Protein AF-A0A6J6KQY5-F1 (afdb_monomer_lite)

pLDDT: mean 76.68, std 14.37, range [49.94, 96.69]

Foldseek 3Di:
DVLLVQQVQADCDPDPPPVGHHHDLVNLLVVLVPDDDDPPDPSVVVSVVSVVVVVVVVVVVVVVVVVVVVVVVVPPD

Organism: NCBI:txid449393

Sequence (77 aa):
MVVLLVAGAGSPQLNFNPFEGIQTMTAYIASRATGEIAVGSIVYDTIFAVGALLFTITLAMNMLAIRFVNRFREVYD

Radius of gyration: 17.44 Å; chains: 1; bounding box: 45×24×46 Å

Secondary structure (DSSP, 8-state):
-HHHHHHTTS-SS----TTSPPPPHHHHHHHHTTS---TTSHHHHHHHHHHHHHHHHHHHHHHHHHHHHHHHHTT--

Structure (mmCIF, N/CA/C/O backbone):
data_AF-A0A6J6KQY5-F1
#
_entry.id   AF-A0A6J6KQY5-F1
#
loop_
_atom_site.group_PDB
_atom_site.id
_atom_site.type_symbol
_atom_site.label_atom_id
_atom_site.label_alt_id
_atom_site.label_comp_id
_atom_site.label_asym_id
_atom_site.label_entity_id
_atom_site.label_seq_id
_atom_site.pdbx_PDB_ins_code
_atom_site.Cartn_x
_atom_site.Cartn_y
_atom_site.Cartn_z
_atom_site.occupancy
_atom_site.B_iso_or_equiv
_atom_site.auth_seq_id
_atom_site.auth_comp_id
_atom_site.auth_asym_id
_atom_site.auth_atom_id
_atom_site.pdbx_PDB_model_num
ATOM 1 N N . MET A 1 1 ? 10.198 11.791 2.646 1.00 56.34 1 MET A N 1
ATOM 2 C CA . MET A 1 1 ? 10.695 10.488 2.145 1.00 56.34 1 MET A CA 1
ATOM 3 C C . MET A 1 1 ? 10.919 9.481 3.288 1.00 56.34 1 MET A C 1
ATOM 5 O O . MET A 1 1 ? 11.943 8.822 3.321 1.00 56.34 1 MET A O 1
ATOM 9 N N . VAL A 1 2 ? 9.973 9.325 4.228 1.00 54.34 2 VAL A N 1
ATOM 10 C CA . VAL A 1 2 ? 10.176 8.455 5.412 1.00 54.34 2 VAL A CA 1
ATOM 11 C C . VAL A 1 2 ? 9.976 6.974 5.070 1.00 54.34 2 VAL A C 1
ATOM 13 O O . VAL A 1 2 ? 10.808 6.142 5.400 1.00 54.34 2 VAL A O 1
ATOM 16 N N . VAL A 1 3 ? 8.918 6.649 4.322 1.00 53.44 3 VAL A N 1
ATOM 17 C CA . VAL A 1 3 ? 8.576 5.257 3.967 1.00 53.44 3 VAL A CA 1
ATOM 18 C C . VAL A 1 3 ? 9.598 4.636 3.006 1.00 53.44 3 VAL A C 1
ATOM 20 O O . VAL A 1 3 ? 9.933 3.465 3.137 1.00 53.44 3 VAL A O 1
ATOM 23 N N . LEU A 1 4 ? 10.145 5.437 2.086 1.00 53.25 4 LEU A N 1
ATOM 24 C CA . LEU A 1 4 ? 11.220 5.027 1.175 1.00 53.25 4 LEU A CA 1
ATOM 25 C C . LEU A 1 4 ? 12.503 4.645 1.921 1.00 53.25 4 LEU A C 1
ATOM 27 O O . LEU A 1 4 ? 13.153 3.679 1.548 1.00 53.25 4 LEU A O 1
ATOM 31 N N . LEU A 1 5 ? 12.850 5.384 2.977 1.00 54.28 5 LEU A N 1
ATOM 32 C CA . LEU A 1 5 ? 14.070 5.144 3.746 1.00 54.28 5 LEU A CA 1
ATOM 33 C C . LEU A 1 5 ? 13.952 3.896 4.635 1.00 54.28 5 LEU A C 1
ATOM 35 O O . LEU A 1 5 ? 14.925 3.177 4.821 1.00 54.28 5 LEU A O 1
ATOM 39 N N . VAL A 1 6 ? 12.749 3.632 5.155 1.00 52.09 6 VAL A N 1
ATOM 40 C CA . VAL A 1 6 ? 12.468 2.518 6.077 1.00 52.09 6 VAL A CA 1
ATOM 41 C C . VAL A 1 6 ? 12.249 1.193 5.337 1.00 52.09 6 VAL A C 1
ATOM 43 O O . VAL A 1 6 ? 12.686 0.151 5.811 1.00 52.09 6 VAL A O 1
ATOM 46 N N . ALA A 1 7 ? 11.603 1.216 4.168 1.00 52.47 7 ALA A N 1
ATOM 47 C CA . ALA A 1 7 ? 11.276 0.008 3.401 1.00 52.47 7 ALA A CA 1
ATOM 48 C C . ALA A 1 7 ? 12.157 -0.202 2.152 1.00 52.47 7 ALA A C 1
ATOM 50 O O . ALA A 1 7 ? 12.086 -1.252 1.517 1.00 52.47 7 ALA A O 1
ATOM 51 N N . GLY A 1 8 ? 12.993 0.776 1.786 1.00 49.94 8 GLY A N 1
ATOM 52 C CA . GLY A 1 8 ? 13.878 0.715 0.616 1.00 49.94 8 GLY A CA 1
ATOM 53 C C . GLY A 1 8 ? 15.116 -0.170 0.780 1.00 49.94 8 GLY A C 1
ATOM 54 O O . GLY A 1 8 ? 15.787 -0.438 -0.210 1.00 49.94 8 GLY A O 1
ATOM 55 N N . ALA A 1 9 ? 15.409 -0.646 1.994 1.00 51.06 9 ALA A N 1
ATOM 56 C CA . ALA A 1 9 ? 16.503 -1.587 2.262 1.00 51.06 9 ALA A CA 1
ATOM 57 C C . ALA A 1 9 ? 16.051 -3.061 2.294 1.00 51.06 9 ALA A C 1
ATOM 59 O O . ALA A 1 9 ? 16.884 -3.956 2.415 1.00 51.06 9 ALA A O 1
ATOM 60 N N . GLY A 1 10 ? 14.741 -3.314 2.209 1.00 55.78 10 GLY A N 1
ATOM 61 C CA . GLY A 1 10 ? 14.178 -4.656 2.249 1.00 55.78 10 GLY A CA 1
ATOM 62 C C . GLY A 1 10 ? 14.143 -5.306 0.876 1.00 55.78 10 GLY A C 1
ATOM 63 O O . GLY A 1 10 ? 13.706 -4.691 -0.100 1.00 55.78 10 GLY A O 1
ATOM 64 N N . SER A 1 11 ? 14.570 -6.562 0.788 1.00 58.97 11 SER A N 1
ATOM 65 C CA . SER A 1 11 ? 14.284 -7.382 -0.385 1.00 58.97 11 SER A CA 1
ATOM 66 C C . SER A 1 11 ? 12.754 -7.510 -0.551 1.00 58.97 11 SER A C 1
ATOM 68 O O . SER A 1 11 ? 12.011 -7.480 0.432 1.00 58.97 11 SER A O 1
ATOM 70 N N . PRO A 1 12 ? 12.228 -7.674 -1.780 1.00 59.59 12 PRO A N 1
ATOM 71 C CA . PRO A 1 12 ? 10.803 -7.946 -2.009 1.00 59.59 12 PRO A CA 1
ATOM 72 C C . PRO A 1 12 ? 10.388 -9.358 -1.543 1.00 59.59 12 PRO A C 1
ATOM 74 O O . PRO A 1 12 ? 9.319 -9.847 -1.903 1.00 59.59 12 PRO A O 1
ATOM 77 N N . GLN A 1 13 ? 11.251 -10.043 -0.788 1.00 64.56 13 GLN A N 1
ATOM 78 C CA . GLN A 1 13 ? 10.996 -11.366 -0.249 1.00 64.56 13 GLN A CA 1
ATOM 79 C C . GLN A 1 13 ? 10.165 -11.224 1.023 1.00 64.56 13 GLN A C 1
ATOM 81 O O . GLN A 1 13 ? 10.483 -10.431 1.909 1.00 64.56 13 GLN A O 1
ATOM 86 N N . LEU A 1 14 ? 9.091 -12.007 1.111 1.00 62.75 14 LEU A N 1
ATOM 87 C CA . LEU A 1 14 ? 8.321 -12.138 2.340 1.00 62.75 14 LEU A CA 1
ATOM 88 C C . LEU A 1 14 ? 9.174 -12.908 3.349 1.00 62.75 14 LEU A C 1
ATOM 90 O O . LEU A 1 14 ? 9.163 -14.137 3.365 1.00 62.75 14 LEU A O 1
ATOM 94 N N . ASN A 1 15 ? 9.950 -12.181 4.150 1.00 65.62 15 ASN A N 1
ATOM 95 C CA . ASN A 1 15 ? 10.667 -12.757 5.273 1.00 65.62 15 ASN A CA 1
ATOM 96 C C . ASN A 1 15 ? 9.859 -12.550 6.560 1.00 65.62 15 ASN A C 1
ATOM 98 O O . ASN A 1 15 ? 9.318 -11.476 6.801 1.00 65.62 15 ASN A O 1
ATOM 102 N N . PHE A 1 16 ? 9.767 -13.590 7.386 1.00 71.00 16 PHE A N 1
ATOM 103 C CA . PHE A 1 16 ? 9.117 -13.533 8.699 1.00 71.00 16 PHE A CA 1
ATOM 104 C C . PHE A 1 16 ? 10.076 -13.080 9.809 1.00 71.00 16 PHE A C 1
ATOM 106 O O . PHE A 1 16 ? 9.667 -12.961 10.962 1.00 71.00 16 PHE A O 1
ATOM 113 N N . ASN A 1 17 ? 11.346 -12.841 9.476 1.00 71.44 17 ASN A N 1
ATOM 114 C CA . ASN A 1 17 ? 12.344 -12.325 10.399 1.00 71.44 17 ASN A CA 1
ATOM 115 C C . ASN A 1 17 ? 12.119 -10.816 10.655 1.00 71.44 17 ASN A C 1
ATOM 117 O O . ASN A 1 17 ? 12.355 -10.018 9.750 1.00 71.44 17 ASN A O 1
ATOM 121 N N . PRO A 1 18 ? 11.711 -10.387 11.866 1.00 67.00 18 PRO A N 1
ATOM 122 C CA . PRO A 1 18 ? 11.417 -8.980 12.168 1.00 67.00 18 PRO A CA 1
ATOM 123 C C . PRO A 1 18 ? 12.658 -8.072 12.162 1.00 67.00 18 PRO A C 1
ATOM 125 O O . PRO A 1 18 ? 12.519 -6.852 12.212 1.00 67.00 18 PRO A O 1
ATOM 128 N N . PHE A 1 19 ? 13.864 -8.649 12.119 1.00 73.38 19 PHE A N 1
ATOM 129 C CA . PHE A 1 19 ? 15.121 -7.910 11.978 1.00 73.38 19 PHE A CA 1
ATOM 130 C C . PHE A 1 19 ? 15.481 -7.603 10.519 1.00 73.38 19 PHE A C 1
ATOM 132 O O . PHE A 1 19 ? 16.396 -6.820 10.271 1.00 73.38 19 PHE A O 1
ATOM 139 N N . GLU A 1 20 ? 14.771 -8.193 9.556 1.00 67.31 20 GLU A N 1
ATOM 140 C CA . GLU A 1 20 ? 14.947 -7.915 8.136 1.00 67.31 20 GLU A CA 1
ATOM 141 C C . GLU A 1 20 ? 13.827 -6.999 7.639 1.00 67.31 20 GLU A C 1
ATOM 143 O O . GLU A 1 20 ? 12.641 -7.235 7.868 1.00 67.31 20 GLU A O 1
ATOM 148 N N . GLY A 1 21 ? 14.210 -5.913 6.967 1.00 66.69 21 GLY A N 1
ATOM 149 C CA . GLY A 1 21 ? 13.247 -4.987 6.384 1.00 66.69 21 GLY A CA 1
ATOM 150 C C . GLY A 1 21 ? 12.462 -5.661 5.261 1.00 66.69 21 GLY A C 1
ATOM 151 O O . GLY A 1 21 ? 13.046 -6.304 4.394 1.00 66.69 21 GLY A O 1
ATOM 152 N N . ILE A 1 22 ? 11.144 -5.467 5.244 1.00 73.75 22 ILE A N 1
ATOM 153 C CA . ILE A 1 22 ? 10.277 -5.891 4.140 1.00 73.75 22 ILE A CA 1
ATOM 154 C C . ILE A 1 22 ? 9.956 -4.668 3.286 1.00 73.75 22 ILE A C 1
ATOM 156 O O . ILE A 1 22 ? 9.603 -3.603 3.804 1.00 73.75 22 ILE A O 1
ATOM 160 N N . GLN A 1 23 ? 10.037 -4.821 1.966 1.00 80.31 23 GLN A N 1
ATOM 161 C CA . GLN A 1 23 ? 9.593 -3.773 1.058 1.00 80.31 23 GLN A CA 1
ATOM 162 C C . GLN A 1 23 ? 8.066 -3.637 1.088 1.00 80.31 23 GLN A C 1
ATOM 164 O O . GLN A 1 23 ? 7.326 -4.569 0.775 1.00 80.31 23 GLN A O 1
ATOM 169 N N . THR A 1 24 ? 7.577 -2.446 1.426 1.00 84.31 24 THR A N 1
ATOM 170 C CA . THR A 1 24 ? 6.144 -2.144 1.404 1.00 84.31 24 THR A CA 1
ATOM 171 C C . THR A 1 24 ? 5.670 -1.821 -0.013 1.00 84.31 24 THR A C 1
ATOM 173 O O . THR A 1 24 ? 6.419 -1.274 -0.824 1.00 84.31 24 THR A O 1
ATOM 176 N N . MET A 1 25 ? 4.388 -2.079 -0.303 1.00 84.56 25 MET A N 1
ATOM 177 C CA . MET A 1 25 ? 3.770 -1.720 -1.592 1.00 84.56 25 MET A CA 1
ATOM 178 C C . MET A 1 25 ? 3.912 -0.221 -1.912 1.00 84.56 25 MET A C 1
ATOM 180 O O . MET A 1 25 ? 4.156 0.153 -3.055 1.00 84.56 25 MET A O 1
ATOM 184 N N . THR A 1 26 ? 3.826 0.648 -0.901 1.00 85.12 26 THR A N 1
ATOM 185 C CA . THR A 1 26 ? 4.012 2.099 -1.060 1.00 85.12 26 THR A CA 1
ATOM 186 C C . THR A 1 26 ? 5.456 2.478 -1.391 1.00 85.12 26 THR A C 1
ATOM 188 O O . THR A 1 26 ? 5.671 3.338 -2.244 1.00 85.12 26 THR A O 1
ATOM 191 N N . ALA A 1 27 ? 6.450 1.835 -0.769 1.00 82.31 27 ALA A N 1
ATOM 192 C CA . ALA A 1 27 ? 7.858 2.052 -1.099 1.00 82.31 27 ALA A CA 1
ATOM 193 C C . ALA A 1 27 ? 8.229 1.481 -2.474 1.00 82.31 27 ALA A C 1
ATOM 195 O O . ALA A 1 27 ? 8.991 2.110 -3.208 1.00 82.31 27 ALA A O 1
ATOM 196 N N . TYR A 1 28 ? 7.644 0.343 -2.862 1.00 83.56 28 TYR A N 1
ATOM 197 C CA . TYR A 1 28 ? 7.762 -0.196 -4.216 1.00 83.56 28 TYR A CA 1
ATOM 198 C C . TYR A 1 28 ? 7.273 0.822 -5.254 1.00 83.56 28 TYR A C 1
ATOM 200 O O . TYR A 1 28 ? 8.031 1.194 -6.143 1.00 83.56 28 TYR A O 1
ATOM 208 N N . ILE A 1 29 ? 6.056 1.355 -5.098 1.00 84.88 29 ILE A N 1
ATOM 209 C CA . ILE A 1 29 ? 5.509 2.365 -6.019 1.00 84.88 29 ILE A CA 1
ATOM 210 C C . ILE A 1 29 ? 6.412 3.603 -6.065 1.00 84.88 29 ILE A C 1
ATOM 212 O O . ILE A 1 29 ? 6.798 4.046 -7.142 1.00 84.88 29 ILE A O 1
ATOM 216 N N . ALA A 1 30 ? 6.786 4.146 -4.905 1.00 81.69 30 ALA A N 1
ATOM 217 C CA . ALA A 1 30 ? 7.553 5.384 -4.832 1.00 81.69 30 ALA A CA 1
ATOM 218 C C . ALA A 1 30 ? 8.986 5.249 -5.381 1.00 81.69 30 ALA A C 1
ATOM 220 O O . ALA A 1 30 ? 9.475 6.191 -5.992 1.00 81.69 30 ALA A O 1
ATOM 221 N N . SER A 1 31 ? 9.647 4.097 -5.208 1.00 79.94 31 SER A N 1
ATOM 222 C CA . SER A 1 31 ? 10.995 3.848 -5.759 1.00 79.94 31 SER A CA 1
ATOM 223 C C . SER A 1 31 ? 11.003 3.659 -7.277 1.00 79.94 31 SER A C 1
ATOM 225 O O . SER A 1 31 ? 12.024 3.859 -7.927 1.00 79.94 31 SER A O 1
ATOM 227 N N . ARG A 1 32 ? 9.866 3.257 -7.849 1.00 79.00 32 ARG A N 1
ATOM 228 C CA . ARG A 1 32 ? 9.709 2.984 -9.279 1.00 79.00 32 ARG A CA 1
ATOM 229 C C . ARG A 1 32 ? 9.120 4.182 -10.031 1.00 79.00 32 ARG A C 1
ATOM 231 O O . ARG A 1 32 ? 9.483 4.429 -11.175 1.00 79.00 32 ARG A O 1
ATOM 238 N N . ALA A 1 33 ? 8.297 4.995 -9.374 1.00 74.94 33 ALA A N 1
ATOM 239 C CA . ALA A 1 33 ? 7.718 6.209 -9.949 1.00 74.94 33 ALA A CA 1
ATOM 240 C C . ALA A 1 33 ? 8.742 7.333 -10.222 1.00 74.94 33 ALA A C 1
ATOM 242 O O . ALA A 1 33 ? 8.418 8.280 -10.932 1.00 74.94 33 ALA A O 1
ATOM 243 N N . THR A 1 34 ? 9.968 7.250 -9.690 1.00 73.81 34 THR A N 1
ATOM 244 C CA . THR A 1 34 ? 10.998 8.301 -9.806 1.00 73.81 34 THR A CA 1
ATOM 245 C C . THR A 1 34 ? 11.753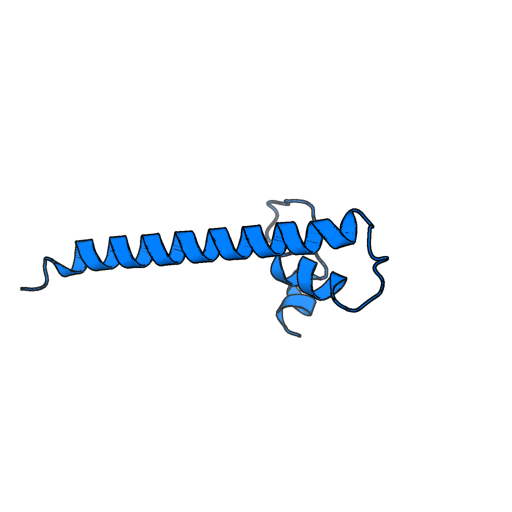 8.349 -11.141 1.00 73.81 34 THR A C 1
ATOM 247 O O . THR A 1 34 ? 12.595 9.227 -11.294 1.00 73.81 34 THR A O 1
ATOM 250 N N . GLY A 1 35 ? 11.424 7.506 -12.131 1.00 60.66 35 GLY A N 1
ATOM 251 C CA . GLY A 1 35 ? 11.583 7.924 -13.536 1.00 60.66 35 GLY A CA 1
ATOM 252 C C . GLY A 1 35 ? 12.474 7.111 -14.482 1.00 60.66 35 GLY A C 1
ATOM 253 O O . GLY A 1 35 ? 12.669 7.562 -15.604 1.00 60.66 35 GLY A O 1
ATOM 254 N N . GLU A 1 36 ? 12.960 5.919 -14.126 1.00 66.75 36 GLU A N 1
ATOM 255 C CA . GLU A 1 36 ? 13.737 5.064 -15.056 1.00 66.75 36 GLU A CA 1
ATOM 256 C C . GLU A 1 36 ? 12.960 3.824 -15.518 1.00 66.75 36 GLU A C 1
ATOM 258 O O . GLU A 1 36 ? 13.429 2.690 -15.415 1.00 66.75 36 GLU A O 1
ATOM 263 N N . ILE A 1 37 ? 11.727 4.009 -15.996 1.00 72.25 37 ILE A N 1
ATOM 264 C CA . ILE A 1 37 ? 10.899 2.885 -16.448 1.00 72.25 37 ILE A CA 1
ATOM 265 C C . ILE A 1 37 ? 10.389 3.158 -17.850 1.00 72.25 37 ILE A C 1
ATOM 267 O O . ILE A 1 37 ? 9.639 4.104 -18.081 1.00 72.25 37 ILE A O 1
ATOM 271 N N . ALA A 1 38 ? 10.791 2.298 -18.786 1.00 76.75 38 ALA A N 1
ATOM 272 C CA . ALA A 1 38 ? 10.276 2.331 -20.142 1.00 76.75 38 ALA A CA 1
ATOM 273 C C . ALA A 1 38 ? 8.761 2.080 -20.129 1.00 76.75 38 ALA A C 1
ATOM 275 O O . ALA A 1 38 ? 8.282 1.085 -19.568 1.00 76.75 38 ALA A O 1
ATOM 276 N N . VAL A 1 39 ? 8.017 2.990 -20.758 1.00 74.62 39 VAL A N 1
ATOM 277 C CA . VAL A 1 39 ? 6.577 2.840 -20.993 1.00 74.62 39 VAL A CA 1
ATOM 278 C C . VAL A 1 39 ? 6.359 1.592 -21.854 1.00 74.62 39 VAL A C 1
ATOM 280 O O . VAL A 1 39 ? 7.049 1.404 -22.854 1.00 74.62 39 VAL A O 1
ATOM 283 N N . GLY A 1 40 ? 5.437 0.720 -21.441 1.00 78.81 40 GLY A N 1
ATOM 284 C CA . GLY A 1 40 ? 5.204 -0.584 -22.078 1.00 78.81 40 GLY A CA 1
ATOM 285 C C . GLY A 1 40 ? 6.066 -1.730 -21.534 1.00 78.81 40 GLY A C 1
ATOM 286 O O . GLY A 1 40 ? 6.013 -2.840 -22.058 1.00 78.81 40 GLY A O 1
ATOM 287 N N . SER A 1 41 ? 6.863 -1.492 -20.486 1.00 83.94 41 SER A N 1
ATOM 288 C CA . SER A 1 41 ? 7.516 -2.573 -19.744 1.00 83.94 41 SER A CA 1
ATOM 289 C C . SER A 1 41 ? 6.567 -3.196 -18.718 1.00 83.94 41 SER A C 1
ATOM 291 O O . SER A 1 41 ? 5.739 -2.515 -18.118 1.00 83.94 41 SER A O 1
ATOM 293 N N . ILE A 1 42 ? 6.768 -4.482 -18.423 1.00 83.75 42 ILE A N 1
ATOM 294 C CA . ILE A 1 42 ? 6.018 -5.208 -17.380 1.00 83.75 42 ILE A CA 1
ATOM 295 C C . ILE A 1 42 ? 6.089 -4.470 -16.034 1.00 83.75 42 ILE A C 1
ATOM 297 O O . ILE A 1 42 ? 5.129 -4.448 -15.266 1.00 83.75 42 ILE A O 1
ATOM 301 N N . VAL A 1 43 ? 7.226 -3.831 -15.744 1.00 82.38 43 VAL A N 1
ATOM 302 C CA . VAL A 1 43 ? 7.435 -3.077 -14.504 1.00 82.38 43 VAL A CA 1
ATOM 303 C C . VAL A 1 43 ? 6.535 -1.844 -14.440 1.00 82.38 43 VAL A C 1
ATOM 305 O O . VAL A 1 43 ? 6.004 -1.554 -13.371 1.00 82.38 43 VAL A O 1
ATOM 308 N N . TYR A 1 44 ? 6.333 -1.148 -15.561 1.00 85.69 44 TYR A N 1
ATOM 309 C CA . TYR A 1 44 ? 5.429 -0.001 -15.643 1.00 85.69 44 TYR A CA 1
ATOM 310 C C . TYR A 1 44 ? 3.996 -0.412 -15.284 1.00 85.69 44 TYR A C 1
ATOM 312 O O . TYR A 1 44 ? 3.406 0.157 -14.368 1.00 85.69 44 TYR A O 1
ATOM 320 N N . ASP A 1 45 ? 3.485 -1.472 -15.914 1.00 86.94 45 ASP A N 1
ATOM 321 C CA . ASP A 1 45 ? 2.122 -1.968 -15.680 1.00 86.94 45 ASP A CA 1
ATOM 322 C C . ASP A 1 45 ? 1.936 -2.497 -14.249 1.00 86.94 45 ASP A C 1
ATOM 324 O O . ASP A 1 45 ? 0.888 -2.311 -13.623 1.00 86.94 45 ASP A O 1
ATOM 328 N N . THR A 1 46 ? 2.987 -3.097 -13.682 1.00 87.81 46 THR A N 1
ATOM 329 C CA . THR A 1 46 ? 2.965 -3.625 -12.312 1.00 87.81 46 THR A CA 1
ATOM 330 C C . THR A 1 46 ? 2.757 -2.518 -11.275 1.00 87.81 46 THR A C 1
ATOM 332 O O . THR A 1 46 ? 2.080 -2.748 -10.275 1.00 87.81 46 THR A O 1
ATOM 335 N N . ILE A 1 47 ? 3.265 -1.301 -11.495 1.00 87.25 47 ILE A N 1
ATOM 336 C CA . ILE A 1 47 ? 3.057 -0.177 -10.562 1.00 87.25 47 ILE A CA 1
ATOM 337 C C . ILE A 1 47 ? 1.574 0.180 -10.468 1.00 87.25 47 ILE A C 1
ATOM 339 O O . ILE A 1 47 ? 1.059 0.375 -9.365 1.00 87.25 47 ILE A O 1
ATOM 343 N N . PHE A 1 48 ? 0.874 0.216 -11.605 1.00 88.00 48 PHE A N 1
ATOM 344 C CA . PHE A 1 48 ? -0.565 0.477 -11.635 1.00 88.00 48 PHE A CA 1
ATOM 345 C C . PHE A 1 48 ? -1.357 -0.659 -10.990 1.00 88.00 48 PHE A C 1
ATOM 347 O O . PHE A 1 48 ? -2.257 -0.391 -10.194 1.00 88.00 48 PHE A O 1
ATOM 354 N N . ALA A 1 49 ? -0.992 -1.915 -11.258 1.00 91.25 49 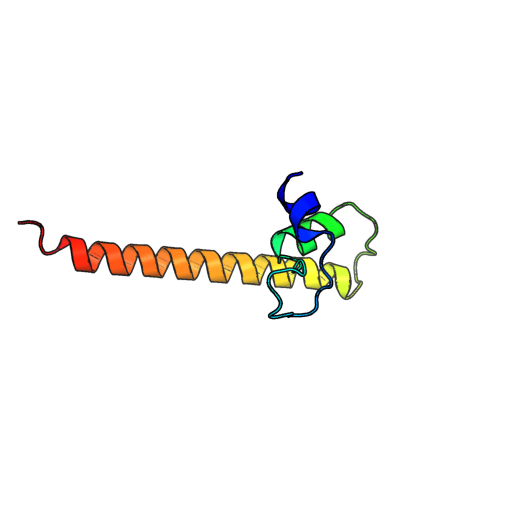ALA A N 1
ATOM 355 C CA . ALA A 1 49 ? -1.626 -3.074 -10.633 1.00 91.25 49 ALA A CA 1
ATOM 356 C C . ALA A 1 49 ? -1.461 -3.071 -9.100 1.00 91.25 49 ALA A C 1
ATOM 358 O O . ALA A 1 49 ? -2.438 -3.242 -8.371 1.00 91.25 49 ALA A O 1
ATOM 359 N N . VAL A 1 50 ? -0.247 -2.812 -8.598 1.00 90.25 50 VAL A N 1
ATOM 360 C CA . VAL A 1 50 ? 0.038 -2.723 -7.154 1.00 90.25 50 VAL A CA 1
ATOM 361 C C . VAL A 1 50 ? -0.679 -1.526 -6.524 1.00 90.25 50 VAL A C 1
ATOM 363 O O . VAL A 1 50 ? -1.225 -1.649 -5.428 1.00 90.25 50 VAL A O 1
ATOM 366 N N . GLY A 1 51 ? -0.740 -0.384 -7.214 1.00 90.19 51 GLY A N 1
ATOM 3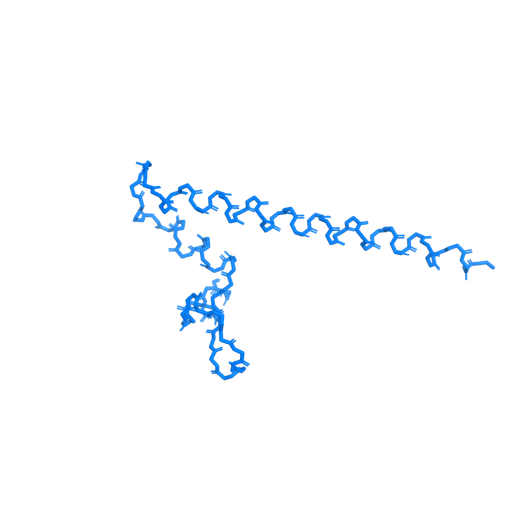67 C CA . GLY A 1 51 ? -1.495 0.787 -6.764 1.00 90.19 51 GLY A CA 1
ATOM 368 C C . GLY A 1 51 ? -2.997 0.514 -6.642 1.00 90.19 51 GLY A C 1
ATOM 369 O O . GLY A 1 51 ? -3.595 0.810 -5.607 1.00 90.19 51 GLY A O 1
ATOM 370 N N . ALA A 1 52 ? -3.599 -0.114 -7.655 1.00 93.62 52 ALA A N 1
ATOM 371 C CA . ALA A 1 52 ? -5.007 -0.507 -7.641 1.00 93.62 52 ALA A CA 1
ATOM 372 C C . ALA A 1 52 ? -5.307 -1.543 -6.543 1.00 93.62 52 ALA A C 1
ATOM 374 O O . ALA A 1 52 ? -6.324 -1.443 -5.851 1.00 93.62 52 ALA A O 1
ATOM 375 N N . LEU A 1 53 ? -4.402 -2.503 -6.332 1.00 93.56 53 LEU A N 1
ATOM 376 C CA . LEU A 1 53 ? -4.504 -3.488 -5.257 1.00 93.56 53 LEU A CA 1
ATOM 377 C C . LEU A 1 53 ? -4.478 -2.818 -3.880 1.00 93.56 53 LEU A C 1
ATOM 379 O O . LEU A 1 53 ? -5.367 -3.052 -3.063 1.00 93.56 53 LEU A O 1
ATOM 383 N N . LEU A 1 54 ? -3.493 -1.953 -3.630 1.00 92.50 54 LEU A N 1
ATOM 384 C CA . LEU A 1 54 ? -3.360 -1.240 -2.362 1.00 92.50 54 LEU A CA 1
ATOM 385 C C . LEU A 1 54 ? -4.590 -0.367 -2.078 1.00 92.50 54 LEU A C 1
ATOM 387 O O . LEU A 1 54 ? -5.095 -0.354 -0.952 1.00 92.50 54 LEU A O 1
ATOM 391 N N . PHE A 1 55 ? -5.093 0.330 -3.100 1.00 94.31 55 PHE A N 1
ATOM 392 C CA . PHE A 1 55 ? -6.327 1.105 -3.007 1.00 94.31 55 PHE A CA 1
ATOM 393 C C . PHE A 1 55 ? -7.515 0.219 -2.626 1.00 94.31 55 PHE A C 1
ATOM 395 O O . PHE A 1 55 ? -8.235 0.534 -1.682 1.00 94.31 55 PHE A O 1
ATOM 402 N N . THR A 1 56 ? -7.677 -0.920 -3.300 1.00 96.69 56 THR A N 1
ATOM 403 C CA . THR A 1 56 ? -8.768 -1.869 -3.042 1.00 96.69 56 THR A CA 1
ATOM 404 C C . THR A 1 56 ? -8.714 -2.420 -1.618 1.00 96.69 56 THR A C 1
ATOM 406 O O . THR A 1 56 ? -9.733 -2.438 -0.933 1.00 96.69 56 THR A O 1
ATOM 409 N N . ILE A 1 57 ? -7.529 -2.809 -1.137 1.00 95.50 57 ILE A N 1
ATOM 410 C CA . ILE A 1 57 ? -7.329 -3.287 0.239 1.00 95.50 57 ILE A CA 1
ATOM 411 C C . ILE A 1 57 ? -7.708 -2.194 1.242 1.00 95.50 57 ILE A C 1
ATOM 413 O O . ILE A 1 57 ? -8.463 -2.440 2.182 1.00 95.50 57 ILE A O 1
ATOM 417 N N . THR A 1 58 ? -7.221 -0.971 1.024 1.00 94.50 58 THR A N 1
ATOM 418 C CA . THR A 1 58 ? -7.491 0.165 1.913 1.00 94.50 58 THR A CA 1
ATOM 419 C C . THR A 1 58 ? -8.980 0.506 1.932 1.00 94.50 58 THR A C 1
ATOM 421 O O . THR A 1 58 ? -9.552 0.720 3.001 1.00 94.50 58 THR A O 1
ATOM 424 N N . LEU A 1 59 ? -9.629 0.513 0.768 1.00 95.88 59 LEU A N 1
ATOM 425 C CA . LEU A 1 59 ? -11.058 0.769 0.629 1.00 95.88 59 LEU A CA 1
ATOM 426 C C . LEU A 1 59 ? -11.889 -0.315 1.322 1.00 95.88 59 LEU A C 1
ATOM 428 O O . LEU A 1 59 ? -12.792 0.010 2.089 1.00 95.88 59 LEU A O 1
ATOM 432 N N . ALA A 1 60 ? -11.563 -1.591 1.101 1.00 96.56 60 ALA A N 1
ATOM 433 C CA . ALA A 1 60 ? -12.240 -2.715 1.739 1.00 96.56 60 ALA A CA 1
ATOM 434 C C . ALA A 1 60 ? -12.111 -2.643 3.264 1.00 96.56 60 ALA A C 1
ATOM 436 O O . ALA A 1 60 ? -13.109 -2.758 3.972 1.00 96.56 60 ALA A O 1
ATOM 437 N N . MET A 1 61 ? -10.908 -2.368 3.774 1.00 95.38 61 MET A N 1
ATOM 438 C CA . MET A 1 61 ? -10.675 -2.195 5.206 1.00 95.38 61 MET A CA 1
ATOM 439 C C . MET A 1 61 ? -11.496 -1.033 5.780 1.00 95.38 61 MET A C 1
ATOM 441 O O . MET A 1 61 ? -12.127 -1.191 6.822 1.00 95.38 61 MET A O 1
ATOM 445 N N . ASN A 1 62 ? -11.553 0.108 5.087 1.00 95.50 62 ASN A N 1
ATOM 446 C CA . ASN A 1 62 ? -12.379 1.243 5.507 1.00 95.50 62 ASN A CA 1
ATOM 447 C C . ASN A 1 62 ? -13.876 0.901 5.499 1.00 95.50 62 ASN A C 1
ATOM 449 O O . ASN A 1 62 ? -14.592 1.230 6.442 1.00 95.50 62 ASN A O 1
ATOM 453 N N . MET A 1 63 ? -14.358 0.196 4.476 1.00 94.75 63 MET A N 1
ATOM 454 C CA . MET A 1 63 ? -15.757 -0.227 4.389 1.00 94.75 63 MET A CA 1
ATOM 455 C C . MET A 1 63 ? -16.125 -1.208 5.512 1.00 94.75 63 MET A C 1
ATOM 457 O O . MET A 1 63 ? -17.189 -1.082 6.124 1.00 94.75 63 MET A O 1
ATOM 461 N N . LEU A 1 64 ? -15.231 -2.149 5.830 1.00 94.62 64 LEU A N 1
ATOM 462 C CA . LEU A 1 64 ? -15.378 -3.059 6.966 1.00 94.62 64 LEU A CA 1
ATOM 463 C C . LEU A 1 64 ? -15.377 -2.305 8.297 1.00 94.62 64 LEU A C 1
ATOM 465 O O . LEU A 1 64 ? -16.223 -2.588 9.141 1.00 94.62 64 LEU A O 1
ATOM 469 N N . ALA A 1 65 ? -14.488 -1.325 8.471 1.00 91.69 65 ALA A N 1
ATOM 470 C CA . ALA A 1 65 ? -14.431 -0.502 9.675 1.00 91.69 65 ALA A CA 1
ATOM 471 C C . ALA A 1 65 ? -15.748 0.254 9.900 1.00 91.69 65 ALA A C 1
ATOM 473 O O . ALA A 1 65 ? -16.291 0.213 11.000 1.00 91.69 65 ALA A O 1
ATOM 474 N N . ILE A 1 66 ? -16.316 0.862 8.854 1.00 90.62 66 ILE A N 1
ATOM 475 C CA . ILE A 1 66 ? -17.617 1.543 8.934 1.00 90.62 66 ILE A CA 1
ATOM 476 C C . ILE A 1 66 ? -18.725 0.551 9.303 1.00 90.62 66 ILE A C 1
ATOM 478 O O . ILE A 1 66 ? -19.530 0.822 10.192 1.00 90.62 66 ILE A O 1
ATOM 482 N N . ARG A 1 6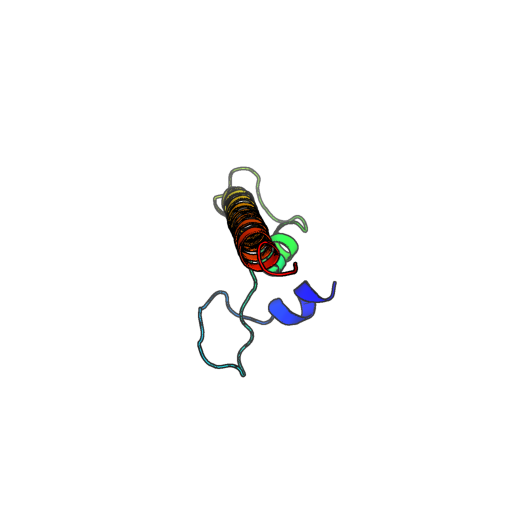7 ? -18.756 -0.627 8.666 1.00 90.19 67 ARG A N 1
ATOM 483 C CA . ARG A 1 67 ? -19.754 -1.665 8.967 1.00 90.19 67 ARG A CA 1
ATOM 484 C C . ARG A 1 67 ? -19.644 -2.165 10.408 1.00 90.19 67 ARG A C 1
ATOM 486 O O . ARG A 1 67 ? -20.666 -2.405 11.046 1.00 90.19 67 ARG A O 1
ATOM 493 N N . PHE A 1 68 ? -18.422 -2.311 10.912 1.00 88.50 68 PHE A N 1
ATOM 494 C CA . PHE A 1 68 ? -18.153 -2.702 12.289 1.00 88.50 68 PHE A CA 1
ATOM 495 C C . PHE A 1 68 ? -18.633 -1.609 13.246 1.00 88.50 68 PHE A C 1
ATOM 497 O O . PHE A 1 68 ? -19.498 -1.869 14.073 1.00 88.50 68 PHE A O 1
ATOM 504 N N . VAL A 1 69 ? -18.181 -0.365 13.072 1.00 87.31 69 VAL A N 1
ATOM 505 C CA . VAL A 1 69 ? -18.575 0.774 13.917 1.00 87.31 69 VAL A CA 1
ATOM 506 C C . VAL A 1 69 ? -20.092 0.958 13.956 1.00 87.31 69 VAL A C 1
ATOM 508 O O . VA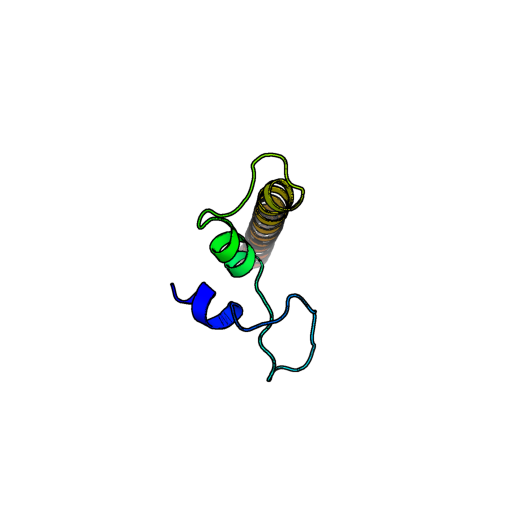L A 1 69 ? -20.641 1.144 15.037 1.00 87.31 69 VAL A O 1
ATOM 511 N N . ASN A 1 70 ? -20.789 0.838 12.823 1.00 83.19 70 ASN A N 1
ATOM 512 C CA . ASN A 1 70 ? -22.250 0.943 12.793 1.00 83.19 70 ASN A CA 1
ATOM 513 C C . ASN A 1 70 ? -22.929 -0.152 13.631 1.00 83.19 70 ASN A C 1
ATOM 515 O O . ASN A 1 70 ? -23.886 0.140 14.335 1.00 83.19 70 ASN A O 1
ATOM 519 N N . ARG A 1 71 ? -22.396 -1.382 13.632 1.00 75.75 71 ARG A N 1
ATOM 520 C CA . ARG A 1 71 ? -22.924 -2.492 14.440 1.00 75.75 71 ARG A CA 1
ATOM 521 C C . ARG A 1 71 ? -22.693 -2.315 15.946 1.00 75.75 71 ARG A C 1
ATOM 523 O O . ARG A 1 71 ? -23.510 -2.778 16.730 1.00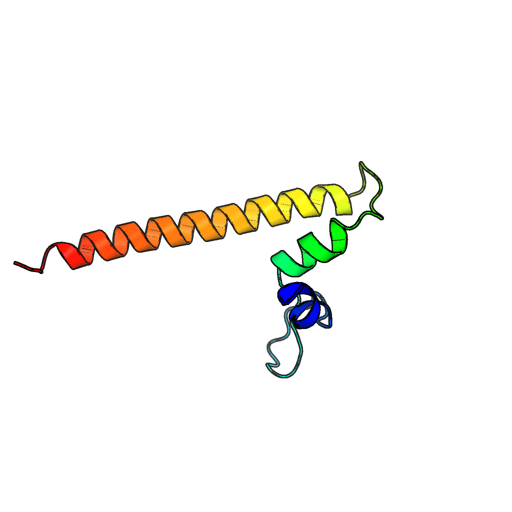 75.75 71 ARG A O 1
ATOM 530 N N . PHE A 1 72 ? -21.602 -1.668 16.361 1.00 73.25 72 PHE A N 1
ATOM 531 C CA . PHE A 1 72 ? -21.325 -1.400 17.784 1.00 73.25 72 PHE A CA 1
ATOM 532 C C . PHE A 1 72 ? -21.920 -0.077 18.286 1.00 73.25 72 PHE A C 1
ATOM 534 O O . PHE A 1 72 ? -22.005 0.129 19.493 1.00 73.25 72 PHE A O 1
ATOM 541 N N . ARG A 1 73 ? -22.361 0.812 17.386 1.00 64.12 73 ARG A N 1
ATOM 542 C CA . ARG A 1 73 ? -23.075 2.050 17.740 1.00 64.12 73 ARG A CA 1
ATOM 543 C C . ARG A 1 73 ? -24.562 1.846 18.044 1.00 64.12 73 ARG A C 1
ATOM 545 O O . ARG A 1 73 ? -25.152 2.748 18.619 1.00 64.12 73 ARG A O 1
ATOM 552 N N . GLU A 1 74 ? -25.151 0.689 17.731 1.00 60.16 74 GLU A N 1
ATOM 553 C CA . GLU A 1 74 ? -26.553 0.364 18.071 1.00 60.16 74 GLU A CA 1
ATOM 554 C C . GLU A 1 74 ? -26.779 0.040 19.566 1.00 60.16 74 GLU A C 1
ATOM 556 O O . GLU A 1 74 ? -27.907 -0.230 19.960 1.00 60.16 74 GLU A O 1
ATOM 561 N N . VAL A 1 75 ? -25.739 0.082 20.414 1.00 58.34 75 VAL A N 1
ATOM 562 C CA . VAL A 1 75 ? -25.837 -0.196 21.868 1.00 58.34 75 VAL A CA 1
ATOM 563 C C . VAL A 1 75 ? -25.199 0.922 22.703 1.00 58.34 75 VAL A C 1
ATOM 565 O O . VAL A 1 75 ? -24.533 0.682 23.706 1.00 58.34 75 VAL A O 1
ATOM 568 N N . TYR A 1 76 ? -25.363 2.165 22.261 1.00 59.12 76 TYR A N 1
ATOM 569 C CA . TYR A 1 76 ? -25.175 3.335 23.120 1.00 59.12 76 TYR A CA 1
ATOM 570 C C . TYR A 1 76 ? -26.471 4.151 23.145 1.00 59.12 76 TYR A C 1
ATOM 572 O O . TYR A 1 76 ? -26.480 5.311 22.749 1.00 59.12 76 TYR A O 1
ATOM 580 N N . ASP A 1 77 ? -27.545 3.488 23.571 1.00 52.16 77 ASP A N 1
ATOM 581 C CA . ASP A 1 77 ? -28.662 4.028 24.355 1.00 52.16 77 ASP A CA 1
ATOM 582 C C . ASP A 1 77 ? -29.062 2.952 25.380 1.00 52.16 77 ASP A C 1
ATOM 584 O O . ASP A 1 77 ? -29.078 1.755 24.997 1.00 52.16 77 ASP A O 1
#